Protein AF-A0A814YTE4-F1 (afdb_monomer)

Nearest PDB structures (foldseek):
  8ecg-assembly1_A  TM=9.009E-01  e=1.883E-13  Arabidopsis thaliana
  1hwi-assembly1_A  TM=9.164E-01  e=4.220E-13  Homo sapiens
  1hwk-assembly1_D  TM=9.087E-01  e=3.292E-13  Homo sapiens
  1hw8-assembly1_A  TM=9.164E-01  e=4.491E-13  Homo sapiens
  1hwj-assembly1_D  TM=9.093E-01  e=4.220E-13  Homo sapiens

Mean predicted aligned error: 8.3 Å

pLDDT: mean 86.43, std 12.75, range [36.62, 97.38]

Foldseek 3Di:
DDDDPDPPVVPVVVVVVVQVVQVPDPPHDDDDDPDAKAKWKWKKFFPFQVVLVVVVVCCVVCVVVLQVQLCVLDPFWGFDDKDWDDDTRMIIIMTITHRPPDPCPVSNLSSLVSSVVVVCVVQVPTMDGPDRHPVSSPDD

Secondary structure (DSSP, 8-state):
------S-HHHHHHHHHHHHHHHHSSS----------EEE--EEEESSHHHHHHHHHHHHHTHHHHHHHHHTT-SS-EEEEEEEEEETTEEEEEEEEE-TTS--HHHHHHHHHHHHHHHHHHSTTTEEEEES--STTS--

InterPro domains:
  IPR002202 Hydroxymethylglutaryl-CoA reductase, class I/II [PF00368] (9-137)
  IPR002202 Hydroxymethylglutaryl-CoA reductase, class I/II [PR00071] (2-22)
  IPR002202 Hydroxymethylglutaryl-CoA reductase, class I/II [PR00071] (92-110)
  IPR002202 Hydroxymethylglutaryl-CoA reductase, class I/II [PR00071] (133-140)
  IPR002202 Hydroxymethylglutaryl-CoA reductase, class I/II [PS50065] (5-137)
  IPR002202 Hydroxymethylglutaryl-CoA reductase, class I/II [PTHR10572] (9-138)
  IPR009023 Hydroxymethylglutaryl-CoA reductase, class I/II, NAD/NADP-binding domain superfamily [G3DSA:3.30.70.420] (37-140)
  IPR009023 Hydroxymethylglutaryl-CoA reductase, class I/II, NAD/NADP-binding domain superfamily [SSF55035] (37-137)
  IPR023076 Hydroxymethylglutaryl-CoA reductase, class I/II, conserved site [PS00066] (94-108)

Structure (mmCIF, N/CA/C/O backbone):
data_AF-A0A814YTE4-F1
#
_entry.id   AF-A0A814YTE4-F1
#
loop_
_atom_site.group_PDB
_atom_site.id
_atom_site.type_symbol
_atom_site.label_atom_id
_atom_site.label_alt_id
_atom_site.label_comp_id
_atom_site.label_asym_id
_atom_site.label_entity_id
_atom_site.label_seq_id
_atom_site.pdbx_PDB_ins_code
_atom_site.Cartn_x
_atom_site.Cartn_y
_atom_site.Cartn_z
_atom_site.occupancy
_atom_site.B_iso_or_equiv
_atom_site.auth_seq_id
_atom_site.auth_comp_id
_atom_site.auth_asym_id
_atom_site.auth_atom_id
_atom_site.pdbx_PDB_model_num
ATOM 1 N N . MET A 1 1 ? 32.449 -5.035 -16.666 1.00 38.03 1 MET A N 1
ATOM 2 C CA . MET A 1 1 ? 31.569 -6.209 -16.850 1.00 38.03 1 MET A CA 1
ATOM 3 C C . MET A 1 1 ? 31.523 -6.943 -15.517 1.00 38.03 1 MET A C 1
ATOM 5 O O . MET A 1 1 ? 32.163 -7.965 -15.360 1.00 38.03 1 MET A O 1
ATOM 9 N N . GLU A 1 2 ? 30.821 -6.382 -14.538 1.00 47.31 2 GLU A N 1
ATOM 10 C CA . GLU A 1 2 ? 30.606 -6.999 -13.223 1.00 47.31 2 GLU A CA 1
ATOM 11 C C . GLU A 1 2 ? 29.146 -6.741 -12.866 1.00 47.31 2 GLU A C 1
ATOM 13 O O . GLU A 1 2 ? 28.797 -5.654 -12.424 1.00 47.31 2 GLU A O 1
ATOM 18 N N . ILE A 1 3 ? 28.260 -7.683 -13.197 1.00 51.84 3 ILE A N 1
ATOM 19 C CA . ILE A 1 3 ? 26.832 -7.554 -12.849 1.00 51.84 3 ILE A CA 1
ATOM 20 C C . ILE A 1 3 ? 26.153 -8.886 -12.505 1.00 51.84 3 ILE A C 1
ATOM 22 O O . ILE A 1 3 ? 24.973 -8.900 -12.183 1.00 51.84 3 ILE A O 1
ATOM 26 N N . TYR A 1 4 ? 26.875 -10.008 -12.528 1.00 58.50 4 TYR A N 1
ATOM 27 C CA . TYR A 1 4 ? 26.327 -11.309 -12.145 1.00 58.50 4 TYR A CA 1
ATOM 28 C C . TYR A 1 4 ? 27.197 -11.916 -11.048 1.00 58.50 4 TYR A C 1
ATOM 30 O O . TYR A 1 4 ? 28.234 -12.510 -11.332 1.00 58.50 4 TYR A O 1
ATOM 38 N N . SER A 1 5 ? 26.784 -11.763 -9.790 1.00 60.44 5 SER A N 1
ATOM 39 C CA . SER A 1 5 ? 27.340 -12.533 -8.678 1.00 60.44 5 SER A CA 1
ATOM 40 C C . SER A 1 5 ? 26.621 -13.882 -8.614 1.00 60.44 5 SER A C 1
ATOM 42 O O . SER A 1 5 ? 25.506 -14.008 -8.116 1.00 60.44 5 SER A O 1
ATOM 44 N N . SER A 1 6 ? 27.241 -14.914 -9.181 1.00 70.50 6 SER A N 1
ATOM 45 C CA . SER A 1 6 ? 26.752 -16.290 -9.085 1.00 70.50 6 SER A CA 1
ATOM 46 C C . SER A 1 6 ? 27.928 -17.252 -8.998 1.00 70.50 6 SER A C 1
ATOM 48 O O . SER A 1 6 ? 28.887 -17.126 -9.753 1.00 70.50 6 SER A O 1
ATOM 50 N N . SER A 1 7 ? 27.848 -18.231 -8.097 1.00 74.62 7 SER A N 1
ATOM 51 C CA . SER A 1 7 ? 28.820 -19.328 -7.998 1.00 74.62 7 SER A CA 1
ATOM 52 C C . SER A 1 7 ? 28.634 -20.391 -9.090 1.00 74.62 7 SER A C 1
ATOM 54 O O . SER A 1 7 ? 29.431 -21.323 -9.190 1.00 74.62 7 SER A O 1
ATOM 56 N N . LEU A 1 8 ? 27.596 -20.269 -9.928 1.00 76.88 8 LEU A N 1
ATOM 57 C CA . LEU A 1 8 ? 27.277 -21.231 -10.977 1.00 76.88 8 LEU A CA 1
ATOM 58 C C . LEU A 1 8 ? 28.025 -20.877 -12.273 1.00 76.88 8 LEU A C 1
ATOM 60 O O . LEU A 1 8 ? 27.578 -20.040 -13.058 1.00 76.88 8 LEU A O 1
ATOM 64 N N . GLY A 1 9 ? 29.166 -21.533 -12.512 1.00 72.56 9 GLY A N 1
ATOM 65 C CA . GLY A 1 9 ? 30.107 -21.181 -13.591 1.00 72.56 9 GLY A CA 1
ATOM 66 C C . GLY A 1 9 ? 29.521 -21.156 -15.012 1.00 72.56 9 GLY A C 1
ATOM 67 O O . GLY A 1 9 ? 29.983 -20.393 -15.858 1.00 72.56 9 GLY A O 1
ATOM 68 N N . ALA A 1 10 ? 28.462 -21.925 -15.283 1.00 83.06 10 ALA A N 1
ATOM 69 C CA . ALA A 1 10 ? 27.797 -21.935 -16.588 1.00 83.06 10 ALA A CA 1
ATOM 70 C C . ALA A 1 10 ? 26.772 -20.798 -16.782 1.00 83.06 10 ALA A C 1
ATOM 72 O O . ALA A 1 10 ? 26.411 -20.502 -17.923 1.00 83.06 10 ALA A O 1
ATOM 73 N N . LEU A 1 11 ? 26.299 -20.149 -15.708 1.00 84.19 11 LEU A N 1
ATOM 74 C CA . LEU A 1 11 ? 25.216 -19.161 -15.783 1.00 84.19 11 LEU A CA 1
ATOM 75 C C . LEU A 1 11 ? 25.649 -17.926 -16.575 1.00 84.19 11 LEU A C 1
ATOM 77 O O . LEU A 1 11 ? 24.979 -17.529 -17.525 1.00 84.19 11 LEU A O 1
ATOM 81 N N . VAL A 1 12 ? 26.812 -17.367 -16.234 1.00 83.69 12 VAL A N 1
ATOM 82 C CA . VAL A 1 12 ? 27.356 -16.173 -16.896 1.00 83.69 12 VAL A CA 1
ATOM 83 C C . VAL A 1 12 ? 27.640 -16.452 -18.374 1.00 83.69 12 VAL A C 1
ATOM 85 O O . VAL A 1 12 ? 27.268 -15.660 -19.241 1.00 83.69 12 VAL A O 1
ATOM 88 N N . ALA A 1 13 ? 28.238 -17.609 -18.678 1.00 82.31 13 ALA A N 1
ATOM 89 C CA . ALA A 1 13 ? 28.524 -18.018 -20.051 1.00 82.31 13 ALA A CA 1
ATOM 90 C C . ALA A 1 13 ? 27.240 -18.218 -20.876 1.00 82.31 13 ALA A C 1
ATOM 92 O O . ALA A 1 13 ? 27.179 -17.823 -22.041 1.00 82.31 13 ALA A O 1
ATOM 93 N N . SER A 1 14 ? 26.196 -18.798 -20.278 1.00 86.00 14 SER A N 1
ATOM 94 C CA . SER A 1 14 ? 24.900 -18.992 -20.931 1.00 86.00 14 SER A CA 1
ATOM 95 C C . SER A 1 14 ? 24.203 -17.662 -21.232 1.00 86.00 14 SER A C 1
ATOM 97 O O . SER A 1 14 ? 23.848 -17.409 -22.385 1.00 86.00 14 SER A O 1
ATOM 99 N N . THR A 1 15 ? 24.096 -16.770 -20.240 1.00 86.44 15 THR A N 1
ATOM 100 C CA . THR A 1 15 ? 23.480 -15.444 -20.406 1.00 86.44 15 THR A CA 1
ATOM 101 C C . THR A 1 15 ? 24.208 -14.618 -21.464 1.00 86.44 15 THR A C 1
ATOM 103 O O . THR A 1 15 ? 23.565 -14.012 -22.317 1.00 86.44 15 THR A O 1
ATOM 106 N N . ASN A 1 16 ? 25.545 -14.649 -21.485 1.00 86.81 16 ASN A N 1
ATOM 107 C CA . ASN A 1 16 ? 26.328 -13.913 -22.478 1.00 86.81 16 ASN A CA 1
ATOM 108 C C . ASN A 1 16 ? 26.085 -14.426 -23.912 1.00 86.81 16 ASN A C 1
ATOM 110 O O . ASN A 1 16 ? 25.897 -13.627 -24.829 1.00 86.81 16 ASN A O 1
ATOM 114 N N . ARG A 1 17 ? 25.997 -15.751 -24.116 1.00 88.81 17 ARG A N 1
ATOM 115 C CA . ARG A 1 17 ? 25.635 -16.320 -25.431 1.00 88.81 17 ARG A CA 1
ATOM 116 C C . ARG A 1 17 ? 24.251 -15.856 -25.893 1.00 88.81 17 ARG A C 1
ATOM 118 O O . ARG A 1 17 ? 24.102 -15.487 -27.056 1.00 88.81 17 ARG A O 1
ATOM 125 N N . GLY A 1 18 ? 23.272 -15.822 -24.988 1.00 87.31 18 GLY A N 1
ATOM 126 C CA . GLY A 1 18 ? 21.933 -15.294 -25.267 1.00 87.31 18 GLY A CA 1
ATOM 127 C C . GLY A 1 18 ? 21.956 -13.814 -25.660 1.00 87.31 18 GLY A C 1
ATOM 128 O O . GLY A 1 18 ? 21.440 -13.450 -26.716 1.00 87.31 18 GLY A O 1
ATOM 129 N N . CYS A 1 19 ? 22.632 -12.970 -24.872 1.00 86.75 19 CYS A N 1
ATOM 130 C CA . CYS A 1 19 ? 22.806 -11.550 -25.186 1.00 86.75 19 CYS A CA 1
ATOM 131 C C . CYS A 1 19 ? 23.481 -11.348 -26.549 1.00 86.75 19 CYS A C 1
ATOM 133 O O . CYS A 1 19 ? 23.034 -10.520 -27.336 1.00 86.75 19 CYS A O 1
ATOM 135 N N . LYS A 1 20 ? 24.515 -12.139 -26.872 1.00 87.75 20 LYS A N 1
ATOM 136 C CA . LYS A 1 20 ? 25.206 -12.058 -28.164 1.00 87.75 20 LYS A CA 1
ATOM 137 C C . LYS A 1 20 ? 24.282 -12.394 -29.334 1.00 87.75 20 LYS A C 1
ATOM 139 O O . LYS A 1 20 ? 24.301 -11.674 -30.329 1.00 87.75 20 LYS A O 1
ATOM 144 N N . ALA A 1 21 ? 23.468 -13.443 -29.212 1.00 88.88 21 ALA A N 1
ATOM 145 C CA . ALA A 1 21 ? 22.496 -13.816 -30.238 1.00 88.88 21 ALA A CA 1
ATOM 146 C C . ALA A 1 21 ? 21.460 -12.702 -30.469 1.00 88.88 21 ALA A C 1
ATOM 148 O O . ALA A 1 21 ? 21.172 -12.348 -31.611 1.00 88.88 21 ALA A O 1
ATOM 149 N N . VAL A 1 22 ? 20.969 -12.089 -29.388 1.00 88.25 22 VAL A N 1
ATOM 150 C CA . VAL A 1 22 ? 20.048 -10.947 -29.447 1.00 88.25 22 VAL A CA 1
ATOM 151 C C . VAL A 1 22 ? 20.697 -9.733 -30.110 1.00 88.25 22 VAL A C 1
ATOM 153 O O . VAL A 1 22 ? 20.106 -9.156 -31.019 1.00 88.25 22 VAL A O 1
ATOM 156 N N . SER A 1 23 ? 21.914 -9.354 -29.709 1.00 85.56 23 SER A N 1
ATOM 157 C CA . SER A 1 23 ? 22.625 -8.203 -30.285 1.00 85.56 23 SER A CA 1
ATOM 158 C C . SER A 1 23 ? 22.953 -8.379 -31.768 1.00 85.56 23 SER A C 1
ATOM 160 O O . SER A 1 23 ? 23.119 -7.391 -32.474 1.00 85.56 23 SER A O 1
ATOM 162 N N . MET A 1 24 ? 23.086 -9.621 -32.241 1.00 89.69 24 MET A N 1
ATOM 163 C CA . MET A 1 24 ? 23.306 -9.930 -33.659 1.00 89.69 24 MET A CA 1
ATOM 164 C C . MET A 1 24 ? 22.005 -9.975 -34.470 1.00 89.69 24 MET A C 1
ATOM 166 O O . MET A 1 24 ? 22.054 -10.002 -35.700 1.00 89.69 24 MET A O 1
ATOM 170 N N . SER A 1 25 ? 20.843 -9.978 -33.814 1.00 84.19 25 SER A N 1
ATOM 171 C CA . SER A 1 25 ? 19.560 -9.851 -34.498 1.00 84.19 25 SER A CA 1
ATOM 172 C C . SER A 1 25 ? 19.352 -8.407 -34.974 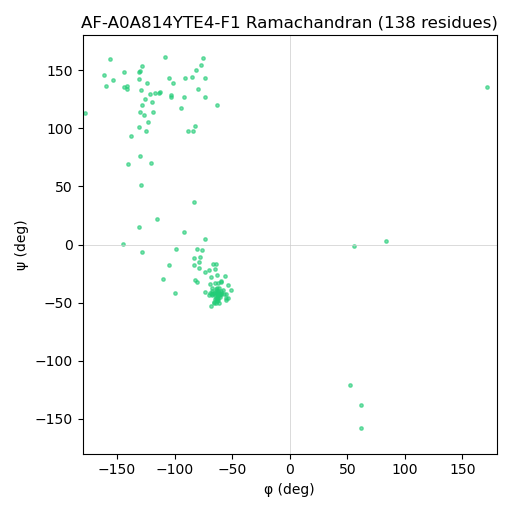1.00 84.19 25 SER A C 1
ATOM 174 O O . SER A 1 25 ? 19.701 -7.455 -34.280 1.00 84.19 25 SER A O 1
ATOM 176 N N . LYS A 1 26 ? 18.742 -8.219 -36.149 1.00 78.31 26 LYS A N 1
ATOM 177 C CA . LYS A 1 26 ? 18.453 -6.875 -36.688 1.00 78.31 26 LYS A CA 1
ATOM 178 C C . LYS A 1 26 ? 17.409 -6.094 -35.872 1.00 78.31 26 LYS A C 1
ATOM 180 O O . LYS A 1 26 ? 17.292 -4.890 -36.057 1.00 78.31 26 LYS A O 1
ATOM 185 N N . ALA A 1 27 ? 16.638 -6.778 -35.025 1.00 81.62 27 ALA A N 1
ATOM 186 C CA . ALA A 1 27 ? 15.478 -6.219 -34.331 1.00 81.62 27 ALA A CA 1
ATOM 187 C C . ALA A 1 27 ? 15.716 -5.922 -32.837 1.00 81.62 27 ALA A C 1
ATOM 189 O O . ALA A 1 27 ? 14.952 -5.161 -32.251 1.00 81.62 27 ALA A O 1
ATOM 190 N N . GLY A 1 28 ? 16.761 -6.489 -32.218 1.00 85.56 28 GLY A N 1
ATOM 191 C CA . GLY A 1 28 ? 17.019 -6.328 -30.782 1.00 85.56 28 GLY A CA 1
ATOM 192 C C . GLY A 1 28 ? 15.902 -6.893 -29.887 1.00 85.56 28 GLY A C 1
ATOM 193 O O . GLY A 1 28 ? 15.138 -7.763 -30.303 1.00 85.56 28 GLY A O 1
ATOM 194 N N . ILE A 1 29 ? 15.819 -6.407 -28.642 1.00 88.38 29 ILE A N 1
ATOM 195 C CA . ILE A 1 29 ? 14.712 -6.678 -27.709 1.00 88.38 29 ILE A CA 1
ATOM 196 C C . ILE A 1 29 ? 13.948 -5.376 -27.472 1.00 88.38 29 ILE A C 1
ATOM 198 O O . ILE A 1 29 ? 14.552 -4.360 -27.136 1.00 88.38 29 ILE A O 1
ATOM 202 N N . ASN A 1 30 ? 12.622 -5.435 -27.580 1.00 88.31 30 ASN A N 1
ATOM 203 C CA . ASN A 1 30 ? 11.722 -4.368 -27.159 1.00 88.31 30 ASN A CA 1
ATOM 204 C C . ASN A 1 30 ? 10.887 -4.858 -25.967 1.00 88.31 30 ASN A C 1
ATOM 206 O O . ASN A 1 30 ? 10.322 -5.952 -26.017 1.00 88.31 30 ASN A O 1
ATOM 210 N N . THR A 1 31 ? 10.827 -4.071 -24.896 1.00 87.19 31 THR A N 1
ATOM 211 C CA . THR A 1 31 ? 10.068 -4.378 -23.680 1.00 87.19 31 THR A CA 1
ATOM 212 C C . THR A 1 31 ? 9.207 -3.190 -23.282 1.00 87.19 31 THR A C 1
ATOM 214 O O . THR A 1 31 ? 9.562 -2.035 -23.501 1.00 87.19 31 THR A O 1
ATOM 217 N N . ILE A 1 32 ? 8.058 -3.483 -22.676 1.00 85.31 32 ILE A N 1
ATOM 218 C CA . ILE A 1 32 ? 7.112 -2.481 -22.183 1.00 85.31 32 ILE A CA 1
ATOM 219 C C . ILE A 1 32 ? 6.774 -2.834 -20.738 1.00 85.31 32 ILE A C 1
ATOM 221 O O . ILE A 1 32 ? 6.477 -3.989 -20.426 1.00 85.31 32 ILE A O 1
ATOM 225 N N . VAL A 1 33 ? 6.813 -1.836 -19.859 1.00 85.00 33 VAL A N 1
ATOM 226 C CA . VAL A 1 33 ? 6.385 -1.965 -18.464 1.00 85.00 33 VAL A CA 1
ATOM 227 C C . VAL A 1 33 ? 4.930 -1.514 -18.368 1.00 85.00 33 VAL A C 1
ATOM 229 O O . VAL A 1 33 ? 4.618 -0.361 -18.647 1.00 85.00 33 VAL A O 1
ATOM 232 N N . PHE A 1 34 ? 4.035 -2.428 -17.989 1.00 81.56 34 PHE A N 1
ATOM 233 C CA . PHE A 1 34 ? 2.599 -2.138 -17.879 1.00 81.56 34 PHE A CA 1
ATOM 234 C C . PHE A 1 34 ? 2.214 -1.470 -16.558 1.00 81.56 34 PHE A C 1
ATOM 236 O O . PHE A 1 34 ? 1.237 -0.728 -16.509 1.00 81.56 34 PHE A O 1
ATOM 243 N N . ASN A 1 35 ? 2.937 -1.765 -15.477 1.00 76.31 35 ASN A N 1
ATOM 244 C CA . ASN A 1 35 ? 2.654 -1.219 -14.158 1.00 76.31 35 ASN A CA 1
ATOM 245 C C . ASN A 1 35 ? 3.930 -1.177 -13.314 1.00 76.31 35 ASN A C 1
ATOM 247 O O . ASN A 1 35 ? 4.726 -2.115 -13.354 1.00 76.31 35 ASN A O 1
ATOM 251 N N . ASP A 1 36 ? 4.077 -0.112 -12.537 1.00 79.50 36 ASP A N 1
ATOM 252 C CA . ASP A 1 36 ? 5.123 0.059 -11.538 1.00 79.50 36 ASP A CA 1
ATOM 253 C C . ASP A 1 36 ? 4.460 0.449 -10.215 1.00 79.50 36 ASP A C 1
ATOM 255 O O . ASP A 1 36 ? 3.714 1.427 -10.123 1.00 79.50 36 ASP A O 1
ATOM 259 N N . GLY A 1 37 ? 4.669 -0.371 -9.193 1.00 83.56 37 GLY A N 1
ATOM 260 C CA . GLY A 1 37 ? 3.998 -0.210 -7.917 1.00 83.56 37 GLY A CA 1
ATOM 261 C C . GLY A 1 37 ? 4.450 -1.255 -6.917 1.00 83.56 37 GLY A C 1
ATOM 262 O O . GLY A 1 37 ? 4.140 -2.441 -7.044 1.00 83.56 37 GLY A O 1
ATOM 263 N N . MET A 1 38 ? 5.142 -0.798 -5.880 1.00 89.50 38 MET A N 1
ATOM 264 C CA . MET A 1 38 ? 5.456 -1.629 -4.729 1.00 89.50 38 MET A CA 1
ATOM 265 C C . MET A 1 38 ? 4.211 -1.761 -3.849 1.00 89.50 38 MET A C 1
ATOM 267 O O . MET A 1 38 ? 3.327 -0.896 -3.872 1.00 89.50 38 MET A O 1
ATOM 271 N N . THR A 1 39 ? 4.112 -2.840 -3.066 1.00 91.12 39 THR A N 1
ATOM 272 C CA . THR A 1 39 ? 2.941 -3.061 -2.205 1.00 91.12 39 THR A CA 1
ATOM 273 C C . THR A 1 39 ? 3.296 -3.381 -0.767 1.00 91.12 39 THR A C 1
ATOM 275 O O . THR A 1 39 ? 4.326 -3.996 -0.483 1.00 91.12 39 THR A O 1
ATOM 278 N N . ARG A 1 40 ? 2.419 -2.974 0.157 1.00 91.31 40 ARG A N 1
ATOM 279 C CA . ARG A 1 40 ? 2.528 -3.345 1.565 1.00 91.31 40 ARG A CA 1
ATOM 280 C C . ARG A 1 40 ? 1.167 -3.630 2.179 1.00 91.31 40 ARG A C 1
ATOM 282 O O . ARG A 1 40 ? 0.193 -2.937 1.899 1.00 91.31 40 ARG A O 1
ATOM 289 N N . GLY A 1 41 ? 1.111 -4.706 2.956 1.00 91.06 41 GLY A N 1
ATOM 290 C CA . GLY A 1 41 ? -0.120 -5.419 3.259 1.00 91.06 41 GLY A CA 1
ATOM 291 C C . GLY A 1 41 ? -0.321 -5.663 4.751 1.00 91.06 41 GLY A C 1
ATOM 292 O O . GLY A 1 41 ? -0.053 -6.786 5.195 1.00 91.06 41 GLY A O 1
ATOM 293 N N . PRO A 1 42 ? -0.711 -4.647 5.540 1.00 92.56 42 PRO A N 1
ATOM 294 C CA . PRO A 1 42 ? -0.975 -4.833 6.956 1.00 92.56 42 PRO A CA 1
ATOM 295 C C . PRO A 1 42 ? -2.314 -5.533 7.206 1.00 92.56 42 PRO A C 1
ATOM 297 O O . PRO A 1 42 ? -3.215 -5.543 6.361 1.00 92.56 42 PRO A O 1
ATOM 300 N N . VAL A 1 43 ? -2.436 -6.093 8.408 1.00 93.81 43 VAL A N 1
ATOM 301 C CA . VAL A 1 43 ? -3.661 -6.727 8.901 1.00 93.81 43 VAL A CA 1
ATOM 302 C C . VAL A 1 43 ? -4.043 -6.099 10.227 1.00 93.81 43 VAL A C 1
ATOM 304 O O . VAL A 1 43 ? -3.245 -6.072 11.169 1.00 93.81 43 VAL A O 1
ATOM 307 N N . LEU A 1 44 ? -5.275 -5.608 10.283 1.00 93.62 44 LEU A N 1
ATOM 308 C CA . LEU A 1 44 ? -5.893 -5.062 11.482 1.00 93.62 44 LEU A CA 1
ATOM 309 C C . LEU A 1 44 ? -6.899 -6.060 12.030 1.00 93.62 44 LEU A C 1
ATOM 311 O O . LEU A 1 44 ? -7.604 -6.714 11.263 1.00 93.62 44 LEU A O 1
ATOM 315 N N . LYS A 1 45 ? -6.985 -6.149 13.349 1.00 93.88 45 LYS A N 1
ATOM 316 C CA . LYS A 1 45 ? -8.010 -6.908 14.054 1.00 93.88 45 LYS A CA 1
ATOM 317 C C . LYS A 1 45 ? -8.831 -5.936 14.885 1.00 93.88 45 LYS A C 1
ATOM 319 O O . LYS A 1 45 ? -8.269 -5.129 15.614 1.00 93.88 45 LYS A O 1
ATOM 324 N N . PHE A 1 46 ? -10.145 -6.031 14.768 1.00 94.31 46 PHE A N 1
ATOM 325 C CA . PHE A 1 46 ? -11.089 -5.258 15.558 1.00 94.31 46 PHE A CA 1
ATOM 326 C C . PHE A 1 46 ? -11.804 -6.147 16.572 1.00 94.31 46 PHE A C 1
ATOM 328 O O . PHE A 1 46 ? -11.846 -7.366 16.420 1.00 94.31 46 PHE A O 1
ATOM 335 N N . VAL A 1 47 ? -12.398 -5.547 17.602 1.00 94.31 47 VAL A N 1
ATOM 336 C CA . VAL A 1 47 ? -13.189 -6.295 18.595 1.00 94.31 47 VAL A CA 1
ATOM 337 C C . VAL A 1 47 ? -14.465 -6.859 17.962 1.00 94.31 47 VAL A C 1
ATOM 339 O O . VAL A 1 47 ? -14.870 -7.982 18.257 1.00 94.31 47 VAL A O 1
ATOM 342 N N . THR A 1 48 ? -15.091 -6.103 17.055 1.00 93.62 48 THR A N 1
ATOM 343 C CA . THR A 1 48 ? -16.345 -6.492 16.396 1.00 93.62 48 THR A CA 1
ATOM 344 C C . THR A 1 48 ? -16.260 -6.385 14.874 1.00 93.62 48 THR A C 1
ATOM 346 O O . THR A 1 48 ? -15.543 -5.550 14.321 1.00 93.62 48 THR A O 1
ATOM 349 N N . ILE A 1 49 ? -17.069 -7.190 14.175 1.00 94.31 49 ILE A N 1
ATOM 350 C CA . ILE A 1 49 ? -17.234 -7.088 12.715 1.00 94.31 49 ILE A CA 1
ATOM 351 C C . ILE A 1 49 ? -17.759 -5.712 12.286 1.00 94.31 49 ILE A C 1
ATOM 353 O O . ILE A 1 49 ? -17.402 -5.223 11.218 1.00 94.31 49 ILE A O 1
ATOM 357 N N . ARG A 1 50 ? -18.576 -5.061 13.128 1.00 94.50 50 ARG A N 1
ATOM 358 C CA . ARG A 1 50 ? -19.128 -3.739 12.826 1.00 94.50 50 ARG A CA 1
ATOM 359 C C . ARG A 1 50 ? -18.027 -2.687 12.742 1.00 94.50 50 ARG A C 1
ATOM 361 O O . ARG A 1 50 ? -17.967 -1.971 11.754 1.00 94.50 50 ARG A O 1
ATOM 368 N N . GLN A 1 51 ? -17.118 -2.669 13.712 1.00 93.00 51 GLN A N 1
ATOM 369 C CA . GLN A 1 51 ? -15.969 -1.759 13.703 1.00 93.00 51 GLN A CA 1
ATOM 370 C C . GLN A 1 51 ? -15.047 -2.015 12.510 1.00 93.00 51 GLN A C 1
ATOM 372 O O . GLN A 1 51 ? -14.592 -1.074 11.866 1.00 93.00 51 GLN A O 1
ATOM 377 N N . ALA A 1 52 ? -14.812 -3.286 12.176 1.00 94.38 52 ALA A N 1
ATOM 378 C CA . ALA A 1 52 ? -14.014 -3.639 11.010 1.00 94.38 52 ALA A CA 1
ATOM 379 C C . ALA A 1 52 ? -14.668 -3.152 9.698 1.00 94.38 52 ALA A C 1
ATOM 381 O O . ALA A 1 52 ? -13.974 -2.667 8.803 1.00 94.38 52 ALA A O 1
ATOM 382 N N . TYR A 1 53 ? -16.002 -3.207 9.601 1.00 95.38 53 TYR A N 1
ATOM 383 C CA . TYR A 1 53 ? -16.760 -2.645 8.480 1.00 95.38 53 TYR A CA 1
ATOM 384 C C . TYR A 1 53 ? -16.734 -1.109 8.449 1.00 95.38 53 TYR A C 1
ATOM 386 O O . TYR A 1 53 ? -16.551 -0.518 7.385 1.00 95.38 53 TYR A O 1
ATOM 394 N N . ASP A 1 54 ? -16.858 -0.450 9.601 1.00 94.75 54 ASP A N 1
ATOM 395 C CA . ASP A 1 54 ? -16.772 1.010 9.691 1.00 94.75 54 ASP A CA 1
ATOM 396 C C . ASP A 1 54 ? -15.377 1.495 9.247 1.00 94.75 54 ASP A C 1
ATOM 398 O O . ASP A 1 54 ? -15.262 2.455 8.481 1.00 94.75 54 ASP A O 1
ATOM 402 N N . ALA A 1 55 ? -14.312 0.780 9.631 1.00 94.50 55 ALA A N 1
ATOM 403 C CA . ALA A 1 55 ? -12.960 1.032 9.139 1.00 94.50 55 ALA A CA 1
ATOM 404 C C . ALA A 1 55 ? -12.833 0.772 7.627 1.00 94.50 55 ALA A C 1
ATOM 406 O O . ALA A 1 55 ? -12.253 1.590 6.914 1.00 94.50 55 ALA A O 1
ATOM 407 N N . TYR A 1 56 ? -13.410 -0.322 7.113 1.00 94.88 56 TYR A N 1
ATOM 408 C CA . TYR A 1 56 ? -13.430 -0.636 5.677 1.00 94.88 56 TYR A CA 1
ATOM 409 C C . TYR A 1 56 ? -14.027 0.511 4.843 1.00 94.88 56 TYR A C 1
ATOM 411 O O . TYR A 1 56 ? -13.440 0.908 3.831 1.00 94.88 56 TYR A O 1
ATOM 419 N N . GLN A 1 57 ? -15.158 1.068 5.292 1.00 96.31 57 GLN A N 1
ATOM 420 C CA . GLN A 1 57 ? -15.812 2.221 4.665 1.00 96.31 57 GLN A CA 1
ATOM 421 C C . GLN A 1 57 ? -14.974 3.494 4.805 1.00 96.31 57 GLN A C 1
ATOM 423 O O . GLN A 1 57 ? -14.798 4.228 3.835 1.00 96.31 57 GLN A O 1
ATOM 428 N N . TRP A 1 58 ? -14.391 3.727 5.984 1.00 95.69 58 TRP A N 1
ATOM 429 C CA . TRP A 1 58 ? -13.570 4.908 6.240 1.00 95.69 58 TRP A CA 1
ATOM 430 C C . TRP A 1 58 ? -12.387 5.028 5.272 1.00 95.69 58 TRP A C 1
ATOM 432 O O . TRP A 1 58 ? -12.100 6.130 4.804 1.00 95.69 58 TRP A O 1
ATOM 442 N N . PHE A 1 59 ? -11.735 3.917 4.921 1.00 94.81 59 PHE A N 1
ATOM 443 C CA . PHE A 1 59 ? -10.659 3.936 3.929 1.00 94.81 59 PHE A CA 1
ATOM 444 C C . PHE A 1 59 ? -11.114 4.381 2.529 1.00 94.81 59 PHE A C 1
ATOM 446 O O . PHE A 1 59 ? -10.316 4.975 1.807 1.00 94.81 59 PHE A O 1
ATOM 453 N N . GLU A 1 60 ? -12.355 4.073 2.132 1.00 91.94 60 GLU A N 1
ATOM 454 C CA . GLU A 1 60 ? -12.912 4.523 0.848 1.00 91.94 60 GLU A CA 1
ATOM 455 C C . GLU A 1 60 ? -13.120 6.036 0.877 1.00 91.94 60 GLU A C 1
ATOM 457 O O . GLU A 1 60 ? -12.611 6.767 0.031 1.00 91.94 60 GLU A O 1
ATOM 462 N N . THR A 1 61 ? -13.822 6.520 1.902 1.00 96.19 61 THR A N 1
ATOM 463 C CA . THR A 1 61 ? -14.243 7.921 1.982 1.00 96.19 61 THR A CA 1
ATOM 464 C C . THR A 1 61 ? -13.093 8.877 2.297 1.00 96.19 61 THR A C 1
ATOM 466 O O . THR A 1 61 ? -13.177 10.055 1.965 1.00 96.19 61 THR A O 1
ATOM 469 N N . ASN A 1 62 ? -12.010 8.394 2.917 1.00 96.31 62 ASN A N 1
ATOM 470 C CA . ASN A 1 62 ? -10.887 9.222 3.383 1.00 96.31 62 ASN A CA 1
ATOM 471 C C . ASN A 1 62 ? -9.576 8.919 2.648 1.00 96.31 62 ASN A C 1
ATOM 473 O O . ASN A 1 62 ? -8.495 9.243 3.141 1.00 96.31 62 ASN A O 1
ATOM 477 N N . PHE A 1 63 ? -9.642 8.333 1.448 1.00 96.31 63 PHE A N 1
ATOM 478 C CA . PHE A 1 63 ? -8.449 7.998 0.666 1.00 96.31 63 PHE A CA 1
ATOM 479 C C . PHE A 1 63 ? -7.474 9.178 0.514 1.00 96.31 63 PHE A C 1
ATOM 481 O O . PHE A 1 63 ? -6.265 8.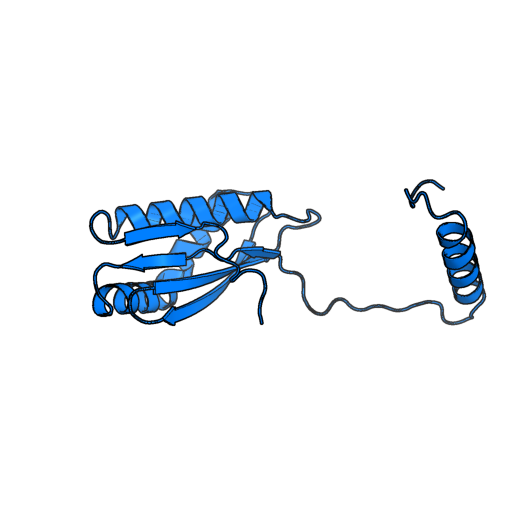985 0.613 1.00 96.31 63 PHE A O 1
ATOM 488 N N . ASN A 1 64 ? -7.971 10.405 0.320 1.00 97.00 64 ASN A N 1
ATOM 489 C CA . ASN A 1 64 ? -7.123 11.591 0.159 1.00 97.00 64 ASN A CA 1
ATOM 490 C C . ASN A 1 64 ? -6.353 11.963 1.435 1.00 97.00 64 ASN A C 1
ATOM 492 O O . ASN A 1 64 ? -5.167 12.272 1.346 1.00 97.00 64 ASN A O 1
ATOM 496 N N . GLU A 1 65 ? -6.992 11.895 2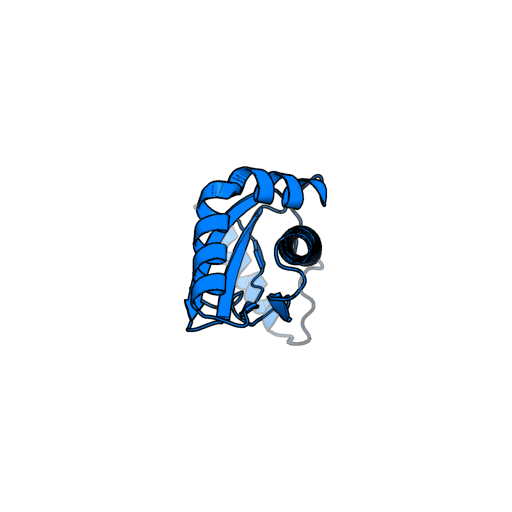.604 1.00 96.69 65 GLU A N 1
ATOM 497 C CA . GLU A 1 65 ? -6.340 12.130 3.900 1.00 96.69 65 GLU A CA 1
ATOM 498 C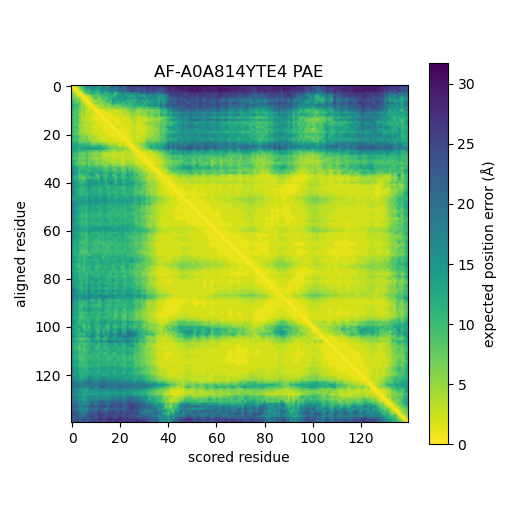 C . GLU A 1 65 ? -5.256 11.074 4.143 1.00 96.69 65 GLU A C 1
ATOM 500 O O . GLU A 1 65 ? -4.104 11.391 4.443 1.00 96.69 65 GLU A O 1
ATOM 505 N N . ILE A 1 66 ? -5.597 9.807 3.900 1.00 97.06 66 ILE A N 1
ATOM 506 C CA . ILE A 1 66 ? -4.675 8.677 4.035 1.00 97.06 66 ILE A CA 1
ATOM 507 C C . ILE A 1 66 ? -3.491 8.832 3.079 1.00 97.06 66 ILE A C 1
ATOM 509 O O . ILE A 1 66 ? -2.342 8.620 3.46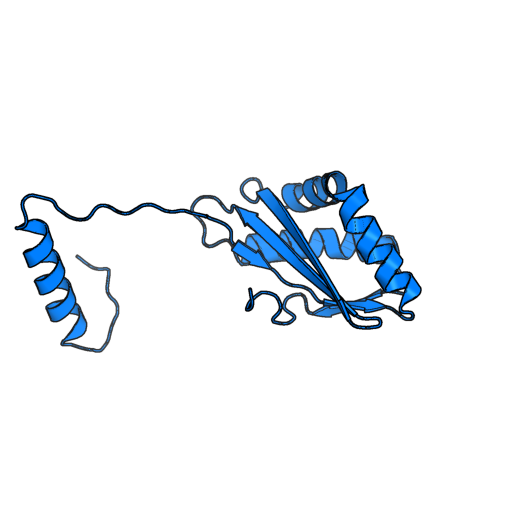1 1.00 97.06 66 ILE A O 1
ATOM 513 N N . LYS A 1 67 ? -3.755 9.242 1.836 1.00 97.38 67 LYS A N 1
ATOM 514 C CA . LYS A 1 67 ? -2.733 9.515 0.825 1.00 97.38 67 LYS A CA 1
ATOM 515 C C . LYS A 1 67 ? -1.817 10.660 1.239 1.00 97.38 67 LYS A C 1
ATOM 517 O O . LYS A 1 67 ? -0.614 10.557 1.024 1.00 97.38 67 LYS A O 1
ATOM 522 N N . GLN A 1 68 ? -2.350 11.734 1.817 1.00 97.25 68 GLN A N 1
ATOM 523 C CA . GLN A 1 68 ? -1.537 12.838 2.328 1.00 97.25 68 GLN A CA 1
ATOM 524 C C . GLN A 1 68 ? -0.638 12.376 3.477 1.00 97.25 68 GLN A C 1
ATOM 526 O O . GLN A 1 68 ? 0.573 12.575 3.399 1.00 97.25 68 GLN A O 1
ATOM 531 N N . CYS A 1 69 ? -1.205 11.691 4.472 1.00 97.00 69 CYS A N 1
ATOM 532 C CA . CYS A 1 69 ? -0.469 11.120 5.600 1.00 97.00 69 CYS A CA 1
ATOM 533 C C . CYS A 1 69 ? 0.656 10.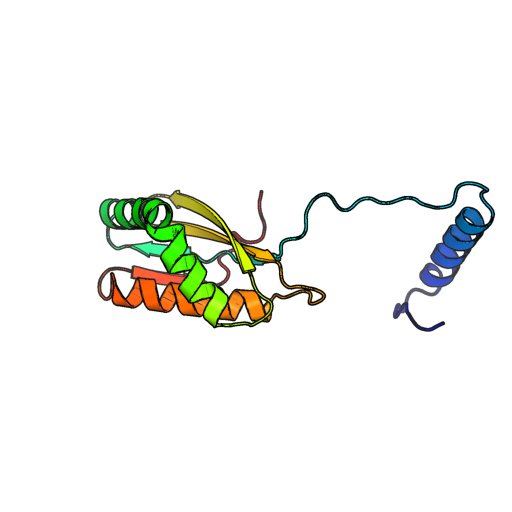179 5.130 1.00 97.00 69 CYS A C 1
ATOM 535 O O . CYS A 1 69 ? 1.811 10.344 5.516 1.00 97.00 69 CYS A O 1
ATOM 537 N N . PHE A 1 70 ? 0.353 9.259 4.211 1.00 97.31 70 PHE A N 1
ATOM 538 C CA . PHE A 1 70 ? 1.341 8.353 3.627 1.00 97.31 70 PHE A CA 1
ATOM 539 C C . PHE A 1 70 ? 2.438 9.104 2.854 1.00 97.31 70 PHE A C 1
ATOM 541 O O . PHE A 1 70 ? 3.624 8.837 3.027 1.00 97.31 70 PHE A O 1
ATOM 548 N N . ASN A 1 71 ? 2.071 10.050 1.985 1.00 96.88 71 ASN A N 1
ATOM 549 C CA . ASN A 1 71 ? 3.035 10.735 1.120 1.00 96.88 71 ASN A CA 1
ATOM 550 C C . ASN A 1 71 ? 3.957 11.689 1.897 1.00 96.88 71 ASN A C 1
ATOM 552 O O . ASN A 1 71 ? 5.050 11.988 1.425 1.00 96.88 71 ASN A O 1
ATOM 556 N N . GLN A 1 72 ? 3.559 12.156 3.084 1.00 96.50 72 GLN A N 1
ATOM 557 C CA . GLN A 1 72 ? 4.406 12.996 3.938 1.00 96.50 72 GLN A CA 1
ATOM 558 C C . GLN A 1 72 ? 5.658 12.267 4.444 1.00 96.50 72 GLN A C 1
ATOM 560 O O . GLN A 1 72 ? 6.648 12.916 4.775 1.00 96.50 72 GLN A O 1
ATOM 565 N N . THR A 1 73 ? 5.669 10.930 4.464 1.00 95.12 73 THR A N 1
ATOM 566 C CA . THR A 1 73 ? 6.823 10.168 4.963 1.00 95.12 73 THR A CA 1
ATOM 567 C C . THR A 1 73 ? 7.982 10.082 3.966 1.00 95.12 73 THR A C 1
ATOM 569 O O . THR A 1 73 ? 9.050 9.578 4.316 1.00 95.12 73 THR A O 1
ATOM 572 N N . SER A 1 74 ? 7.785 10.489 2.704 1.00 93.38 74 SER A N 1
ATOM 573 C CA . SER A 1 74 ? 8.821 10.433 1.668 1.00 93.38 74 SER A CA 1
ATOM 574 C C . SER A 1 74 ? 8.550 11.380 0.498 1.00 93.38 74 SER A C 1
ATOM 576 O O . SER A 1 74 ? 7.473 11.392 -0.098 1.00 93.38 74 SER A O 1
ATOM 578 N N . SER A 1 75 ? 9.595 12.073 0.046 1.00 92.25 75 SER A N 1
ATOM 579 C CA . SER A 1 75 ? 9.553 12.865 -1.187 1.00 92.25 75 SER A CA 1
ATOM 580 C C . SER A 1 75 ? 9.336 12.028 -2.453 1.00 92.25 75 SER A C 1
ATOM 582 O O . SER A 1 75 ? 8.935 12.599 -3.462 1.00 92.25 75 SER A O 1
ATOM 584 N N . TYR A 1 76 ? 9.536 10.705 -2.406 1.00 90.62 76 TYR A N 1
ATOM 585 C CA . TYR A 1 76 ? 9.443 9.809 -3.570 1.00 90.62 76 TYR A CA 1
ATOM 586 C C . TYR A 1 76 ? 8.233 8.871 -3.538 1.00 90.62 76 TYR A C 1
ATOM 588 O O . TYR A 1 76 ? 7.724 8.513 -4.596 1.00 90.62 76 TYR A O 1
ATOM 596 N N . ALA A 1 77 ? 7.749 8.478 -2.353 1.00 92.88 77 ALA A N 1
ATOM 597 C CA . ALA A 1 77 ? 6.621 7.551 -2.275 1.00 92.88 77 ALA A CA 1
ATOM 598 C C . ALA A 1 77 ? 5.328 8.262 -2.649 1.00 92.88 77 ALA A C 1
ATOM 600 O O . ALA A 1 77 ? 4.989 9.292 -2.059 1.00 92.88 77 ALA A O 1
ATOM 601 N N . ARG A 1 78 ? 4.579 7.705 -3.600 1.00 95.94 78 ARG A N 1
ATOM 602 C CA . ARG A 1 78 ? 3.251 8.213 -3.950 1.00 95.94 78 ARG A CA 1
ATOM 603 C C . ARG A 1 78 ? 2.234 7.096 -3.892 1.00 95.94 78 ARG A C 1
ATOM 605 O O . ARG A 1 78 ? 2.255 6.196 -4.725 1.00 95.94 78 ARG A O 1
ATOM 612 N N . LEU A 1 79 ? 1.325 7.174 -2.921 1.00 96.06 79 LEU A N 1
ATOM 613 C CA . LEU A 1 79 ? 0.222 6.229 -2.801 1.00 96.06 79 LEU A CA 1
ATOM 614 C C . LEU A 1 79 ? -0.696 6.331 -4.024 1.00 96.06 79 LEU A C 1
ATOM 616 O O . LEU A 1 79 ? -1.264 7.393 -4.311 1.00 96.06 79 LEU A O 1
ATOM 620 N N . THR A 1 80 ? -0.828 5.219 -4.740 1.00 95.12 80 THR A N 1
ATOM 621 C CA . THR A 1 80 ? -1.640 5.110 -5.954 1.00 95.12 80 THR A CA 1
ATOM 622 C C . THR A 1 80 ? -2.991 4.482 -5.664 1.00 95.12 80 THR A C 1
ATOM 624 O O . THR A 1 80 ? -3.998 4.970 -6.167 1.00 95.12 80 THR A O 1
ATOM 627 N N . SER A 1 81 ? -3.046 3.443 -4.828 1.00 94.56 81 SER A N 1
ATOM 628 C CA . SER A 1 81 ? -4.305 2.780 -4.481 1.00 94.56 81 SER A CA 1
ATOM 629 C C . SER A 1 81 ? -4.245 2.047 -3.143 1.00 94.56 81 SER A C 1
ATOM 631 O O . SER A 1 81 ? -3.171 1.717 -2.634 1.00 94.56 81 SER A O 1
ATOM 633 N N . ILE A 1 82 ? -5.426 1.787 -2.579 1.00 95.62 82 ILE A N 1
ATOM 634 C CA . ILE A 1 82 ? -5.612 0.943 -1.398 1.00 95.62 82 ILE A CA 1
ATOM 635 C C . ILE A 1 82 ? -6.705 -0.085 -1.703 1.00 95.62 82 ILE A C 1
ATOM 637 O 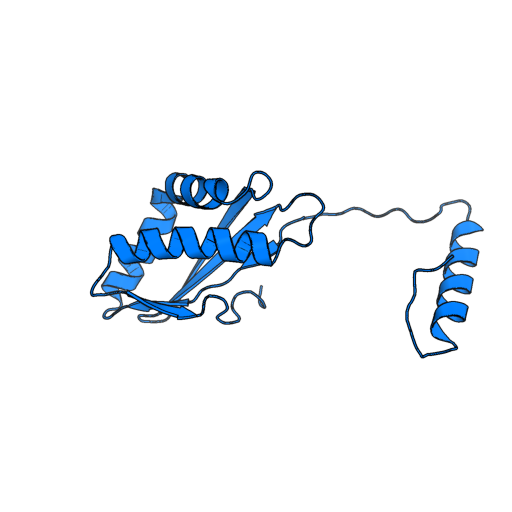O . ILE A 1 82 ? -7.884 0.263 -1.833 1.00 95.62 82 ILE A O 1
ATOM 641 N N . LYS A 1 83 ? -6.340 -1.368 -1.760 1.00 94.31 83 LYS A N 1
ATOM 642 C CA . LYS A 1 83 ? -7.321 -2.465 -1.758 1.00 94.31 83 LYS A CA 1
ATOM 643 C C . LYS A 1 83 ? -7.591 -2.900 -0.324 1.00 94.31 83 LYS A C 1
ATOM 645 O O . LYS A 1 83 ? -6.675 -2.929 0.491 1.00 94.31 83 LYS A O 1
ATOM 650 N N . ARG A 1 84 ? -8.835 -3.252 -0.019 1.00 94.06 84 ARG A N 1
ATOM 651 C CA . ARG A 1 84 ? -9.274 -3.682 1.313 1.00 94.06 84 ARG A CA 1
ATOM 652 C C . ARG A 1 84 ? -10.077 -4.960 1.187 1.00 94.06 84 ARG A C 1
ATOM 654 O O . ARG A 1 84 ? -10.828 -5.102 0.229 1.00 94.06 84 ARG A O 1
ATOM 661 N N . ASN A 1 85 ? -9.923 -5.867 2.138 1.00 93.94 85 ASN A N 1
ATOM 662 C CA . ASN A 1 85 ? -10.720 -7.078 2.220 1.00 93.94 85 ASN A CA 1
ATOM 663 C C . ASN A 1 85 ? -11.051 -7.380 3.682 1.00 93.94 85 ASN A C 1
ATOM 665 O O . ASN A 1 85 ? -10.184 -7.299 4.553 1.00 93.94 85 ASN A O 1
ATOM 669 N N . LEU A 1 86 ? -12.314 -7.692 3.943 1.00 93.69 86 LEU A N 1
ATOM 670 C CA . LEU A 1 86 ? -12.837 -7.937 5.277 1.00 93.69 86 LEU A CA 1
ATOM 671 C C . LEU A 1 86 ? -13.011 -9.443 5.481 1.00 93.69 86 LEU A C 1
ATOM 673 O O . LEU A 1 86 ? -13.668 -10.105 4.683 1.00 93.69 86 LEU A O 1
ATOM 677 N N . ALA A 1 87 ? -12.470 -9.978 6.573 1.00 92.12 87 ALA A N 1
ATOM 678 C CA . ALA A 1 87 ? -12.705 -11.356 6.989 1.00 92.12 87 ALA A CA 1
ATOM 679 C C . ALA A 1 87 ? -13.085 -11.379 8.472 1.00 92.12 87 ALA A C 1
ATOM 681 O O . ALA A 1 87 ? -12.234 -11.268 9.354 1.00 92.12 87 ALA A O 1
ATOM 682 N N . ALA A 1 88 ? -14.385 -11.505 8.750 1.00 92.88 88 ALA A N 1
ATOM 683 C CA . ALA A 1 88 ? -14.944 -11.339 10.090 1.00 92.88 88 ALA A CA 1
ATOM 684 C C . ALA A 1 88 ? -14.512 -9.997 10.718 1.00 92.88 88 ALA A C 1
ATOM 686 O O . ALA A 1 88 ? -14.793 -8.938 10.166 1.00 92.88 88 ALA A O 1
ATOM 687 N N . HIS A 1 89 ? -13.832 -10.031 11.862 1.00 92.69 89 HIS A N 1
ATOM 688 C CA . HIS A 1 89 ? -13.327 -8.841 12.544 1.00 92.69 89 HIS A CA 1
ATOM 689 C C . HIS A 1 89 ? -11.886 -8.474 12.131 1.00 92.69 89 HIS A C 1
ATOM 691 O O . HIS A 1 89 ? -11.268 -7.619 12.759 1.00 92.69 89 HIS A O 1
ATOM 697 N N . TYR A 1 90 ? -11.344 -9.095 11.076 1.00 93.62 90 TYR A N 1
ATOM 698 C CA . TYR A 1 90 ? -10.049 -8.752 10.489 1.00 93.62 90 TYR A CA 1
ATOM 699 C C . TYR A 1 90 ? -10.216 -7.918 9.219 1.00 93.62 90 TYR A C 1
ATOM 701 O O . TYR A 1 90 ? -11.051 -8.223 8.366 1.00 93.62 90 TYR A O 1
ATOM 709 N N . LEU A 1 91 ? -9.367 -6.906 9.064 1.00 94.19 91 LEU A N 1
ATOM 710 C CA . LEU A 1 91 ? -9.285 -6.067 7.876 1.00 94.19 91 LEU A CA 1
ATOM 711 C C . LEU A 1 91 ? -7.890 -6.193 7.256 1.00 94.19 91 LEU A C 1
ATOM 713 O O . LEU A 1 91 ? -6.888 -5.772 7.835 1.00 94.19 91 LEU A O 1
ATOM 717 N N . PHE A 1 92 ? -7.847 -6.771 6.061 1.00 93.81 92 PHE A N 1
ATOM 718 C CA . PHE A 1 92 ? -6.659 -6.892 5.227 1.00 93.81 92 PHE A CA 1
ATOM 719 C C . PHE A 1 92 ? -6.594 -5.691 4.299 1.00 93.81 92 PHE A C 1
ATOM 721 O O . PHE A 1 92 ? -7.553 -5.392 3.585 1.00 93.81 92 PHE A O 1
ATOM 728 N N . ILE A 1 93 ? -5.467 -4.993 4.296 1.00 94.06 93 ILE A N 1
ATOM 729 C CA . ILE A 1 93 ? -5.297 -3.780 3.502 1.00 94.06 93 ILE A CA 1
ATOM 730 C C . ILE A 1 93 ? -4.080 -3.984 2.620 1.00 94.06 93 ILE A C 1
ATOM 732 O O . ILE A 1 93 ? -3.084 -4.515 3.085 1.00 94.06 93 ILE A O 1
ATOM 736 N N . ARG A 1 94 ? -4.136 -3.567 1.359 1.00 94.75 94 ARG A N 1
ATOM 737 C CA . ARG A 1 94 ? -3.005 -3.556 0.430 1.00 94.75 94 ARG A CA 1
ATOM 738 C C . ARG A 1 94 ? -2.811 -2.144 -0.084 1.00 94.75 94 ARG A C 1
ATOM 740 O O . ARG A 1 94 ? -3.574 -1.676 -0.926 1.00 94.75 94 ARG A O 1
ATOM 747 N N . PHE A 1 95 ? -1.779 -1.492 0.427 1.00 94.44 95 PHE A N 1
ATOM 748 C CA . PHE A 1 95 ? -1.293 -0.215 -0.067 1.00 94.44 95 PHE A CA 1
ATOM 749 C C . PHE A 1 95 ? -0.441 -0.463 -1.305 1.00 94.44 95 PHE A C 1
ATOM 751 O O . PHE A 1 95 ? 0.410 -1.354 -1.296 1.00 94.44 95 PHE A O 1
ATOM 758 N N . VAL A 1 96 ? -0.664 0.323 -2.352 1.00 94.50 96 VAL A N 1
ATOM 759 C CA . VAL A 1 96 ? 0.147 0.332 -3.570 1.00 94.50 96 VAL A CA 1
ATOM 760 C C . VAL A 1 96 ? 0.694 1.737 -3.753 1.00 94.50 96 VAL A C 1
ATOM 762 O O . VAL A 1 96 ? -0.066 2.704 -3.693 1.00 94.50 96 VAL A O 1
ATOM 765 N N . ALA A 1 97 ? 2.001 1.855 -3.957 1.00 94.31 97 ALA A N 1
ATOM 766 C CA . ALA A 1 97 ? 2.660 3.137 -4.161 1.00 94.31 97 ALA A CA 1
ATOM 767 C C . ALA A 1 97 ? 3.804 3.023 -5.169 1.00 94.31 97 ALA A C 1
ATOM 769 O O . ALA A 1 97 ? 4.477 1.993 -5.233 1.00 94.31 97 ALA A O 1
ATOM 770 N N . THR A 1 98 ? 4.047 4.096 -5.919 1.00 93.06 98 THR A N 1
ATOM 771 C CA . THR A 1 98 ? 5.276 4.245 -6.709 1.00 93.06 98 THR A CA 1
ATOM 772 C C . THR A 1 98 ? 6.406 4.739 -5.813 1.00 93.06 98 THR A C 1
ATOM 774 O O . THR A 1 98 ? 6.158 5.427 -4.816 1.00 93.06 98 THR A O 1
ATOM 777 N N . THR A 1 99 ? 7.646 4.369 -6.138 1.00 89.56 99 THR A N 1
ATOM 778 C CA . THR A 1 99 ? 8.824 4.633 -5.288 1.00 89.56 99 THR A CA 1
ATOM 779 C C . THR A 1 99 ? 9.999 5.260 -6.036 1.00 89.56 99 THR A C 1
ATOM 781 O O . THR A 1 99 ? 11.110 5.307 -5.503 1.00 89.56 99 THR A O 1
ATOM 784 N N . GLY A 1 100 ? 9.750 5.783 -7.241 1.00 86.75 100 GLY A N 1
ATOM 785 C CA . GLY A 1 100 ? 10.799 6.248 -8.148 1.00 86.75 100 GLY A CA 1
ATOM 786 C C . GLY A 1 100 ? 11.718 5.089 -8.532 1.00 86.75 100 GLY A C 1
ATOM 787 O O . GLY A 1 100 ? 11.252 3.970 -8.707 1.00 86.75 100 GLY A O 1
ATOM 788 N N . ASP A 1 101 ? 13.025 5.334 -8.572 1.00 84.06 101 ASP A N 1
ATOM 789 C CA . ASP A 1 101 ? 14.013 4.320 -8.977 1.00 84.06 101 ASP A CA 1
ATOM 790 C C . ASP A 1 101 ? 14.387 3.330 -7.856 1.00 84.06 101 ASP A C 1
ATOM 792 O O . ASP A 1 101 ? 15.173 2.402 -8.055 1.00 84.06 101 ASP A O 1
ATOM 796 N N . ALA A 1 102 ? 13.859 3.522 -6.643 1.00 81.31 102 ALA A N 1
ATOM 797 C CA . ALA A 1 102 ? 14.118 2.627 -5.524 1.00 81.31 102 ALA A CA 1
ATOM 798 C C . ALA A 1 102 ? 13.164 1.425 -5.546 1.00 81.31 102 ALA A C 1
ATOM 800 O O . ALA A 1 102 ? 11.965 1.592 -5.756 1.00 81.31 102 ALA A O 1
ATOM 801 N N . MET A 1 103 ? 13.650 0.237 -5.149 1.00 79.50 103 MET A N 1
ATOM 802 C CA . MET A 1 103 ? 12.779 -0.918 -4.850 1.00 79.50 103 MET A CA 1
ATOM 803 C C . MET A 1 103 ? 11.692 -0.546 -3.820 1.00 79.50 103 MET A C 1
ATOM 805 O O . MET A 1 103 ? 10.570 -1.032 -3.885 1.00 79.50 103 MET A O 1
ATOM 809 N N . GLY A 1 104 ? 12.011 0.328 -2.854 1.00 81.44 104 GLY A N 1
ATOM 810 C CA . GLY A 1 104 ? 10.986 1.067 -2.111 1.00 81.44 104 GLY A CA 1
ATOM 811 C C . GLY A 1 104 ? 10.334 0.363 -0.913 1.00 81.44 104 GLY A C 1
ATOM 812 O O . GLY A 1 104 ? 9.497 0.962 -0.241 1.00 81.44 104 GLY A O 1
ATOM 813 N N . MET A 1 105 ? 10.760 -0.855 -0.564 1.00 83.94 105 MET A N 1
ATOM 814 C CA . MET A 1 105 ? 10.205 -1.640 0.557 1.00 83.94 105 MET A CA 1
ATOM 815 C C . MET A 1 105 ? 10.186 -0.893 1.906 1.00 83.94 105 MET A C 1
ATOM 817 O O . MET A 1 105 ? 9.168 -0.866 2.605 1.00 83.94 105 MET A O 1
ATOM 821 N N . ASN A 1 106 ? 11.293 -0.236 2.265 1.00 87.50 106 ASN A N 1
ATOM 822 C CA . ASN A 1 106 ? 11.385 0.541 3.509 1.00 87.50 106 ASN A CA 1
ATOM 823 C C . ASN A 1 106 ? 10.523 1.806 3.462 1.00 87.50 106 ASN A C 1
ATOM 825 O O . ASN A 1 106 ? 9.963 2.225 4.470 1.00 87.50 106 ASN A O 1
ATOM 829 N N . MET A 1 107 ? 10.412 2.407 2.280 1.00 89.12 107 MET A N 1
ATOM 830 C CA . MET A 1 107 ? 9.647 3.628 2.059 1.00 89.12 107 MET A CA 1
ATOM 831 C C . MET A 1 107 ? 8.150 3.371 2.248 1.00 89.12 107 MET A C 1
ATOM 833 O O . MET A 1 107 ? 7.481 4.130 2.943 1.00 89.12 107 MET A O 1
ATOM 837 N N . LEU A 1 108 ? 7.653 2.252 1.709 1.00 92.19 108 LEU A N 1
ATOM 838 C CA . LEU A 1 108 ? 6.274 1.824 1.920 1.00 92.19 108 LEU A CA 1
ATOM 839 C C . LEU A 1 108 ? 6.003 1.453 3.369 1.00 92.19 108 LEU A C 1
ATOM 841 O O . LEU A 1 108 ? 4.949 1.804 3.882 1.00 92.19 108 LEU A O 1
ATOM 845 N N . SER A 1 109 ? 6.929 0.751 4.024 1.00 90.94 109 SER A N 1
ATOM 846 C CA . SER A 1 109 ? 6.734 0.344 5.420 1.00 90.94 109 SER A CA 1
ATOM 847 C C . SER A 1 109 ? 6.566 1.569 6.324 1.00 90.94 109 SER A C 1
ATOM 849 O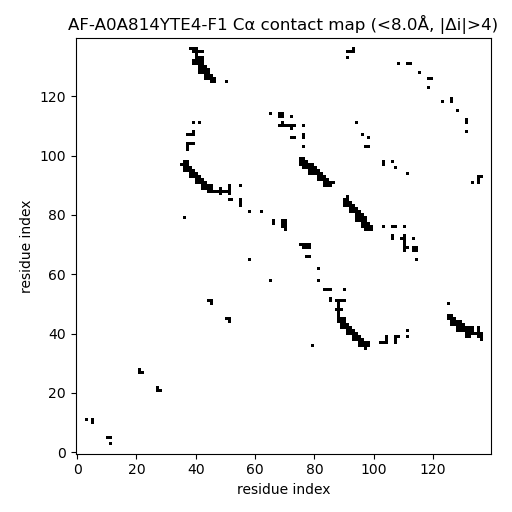 O . SER A 1 109 ? 5.600 1.621 7.075 1.00 90.94 109 SER A O 1
ATOM 851 N N . LYS A 1 110 ? 7.390 2.612 6.143 1.00 93.12 110 LYS A N 1
ATOM 852 C CA . LYS A 1 110 ? 7.249 3.893 6.859 1.00 93.12 110 LYS A CA 1
ATOM 853 C C . LYS A 1 110 ? 5.925 4.606 6.567 1.00 93.12 110 LYS A C 1
ATOM 855 O O . LYS A 1 110 ? 5.263 5.069 7.492 1.00 93.12 110 LYS A O 1
ATOM 860 N N . GLY A 1 111 ? 5.529 4.683 5.295 1.00 94.44 111 GLY A N 1
ATOM 861 C CA . GLY A 1 111 ? 4.259 5.304 4.909 1.00 94.44 111 GLY A CA 1
ATOM 862 C C . GLY A 1 111 ? 3.054 4.568 5.496 1.00 94.44 111 GLY A C 1
ATOM 863 O O . GLY A 1 111 ? 2.146 5.190 6.043 1.00 94.44 111 GLY A O 1
ATOM 864 N N . VAL A 1 112 ? 3.067 3.232 5.446 1.00 94.94 112 VAL A N 1
ATOM 865 C CA . VAL A 1 112 ? 2.028 2.396 6.057 1.00 94.94 112 VAL A CA 1
ATOM 866 C C . VAL A 1 112 ? 2.018 2.563 7.570 1.00 94.94 112 VAL A C 1
ATOM 868 O O . VAL A 1 112 ? 0.949 2.762 8.128 1.00 94.94 112 VAL A O 1
ATOM 871 N N . GLU A 1 113 ? 3.169 2.539 8.242 1.00 94.12 113 GLU A N 1
ATOM 872 C CA . GLU A 1 113 ? 3.256 2.774 9.688 1.00 94.12 113 GLU A CA 1
ATOM 873 C C . GLU A 1 113 ? 2.633 4.113 10.090 1.00 94.12 113 GLU A C 1
ATOM 875 O O . GLU A 1 113 ? 1.865 4.153 11.047 1.00 94.12 113 GLU A O 1
ATOM 880 N N . SER A 1 114 ? 2.881 5.188 9.335 1.00 95.62 114 SER A N 1
ATOM 881 C CA . SER A 1 114 ? 2.265 6.496 9.593 1.00 95.62 114 SER A CA 1
ATOM 882 C C . SER A 1 114 ? 0.735 6.448 9.493 1.00 95.62 114 SER A C 1
ATOM 884 O O . SER A 1 114 ? 0.045 6.902 10.407 1.00 95.62 114 SER A O 1
ATOM 886 N N . VAL A 1 115 ? 0.194 5.799 8.457 1.00 95.69 115 VAL A N 1
ATOM 887 C CA . VAL A 1 115 ? -1.258 5.588 8.316 1.00 95.69 115 VAL A CA 1
ATOM 888 C C . VAL A 1 115 ? -1.812 4.709 9.442 1.00 95.69 115 VAL A C 1
ATOM 890 O O . VAL A 1 115 ? -2.899 4.958 9.957 1.00 95.69 115 VAL A O 1
ATOM 893 N N . LEU A 1 116 ? -1.071 3.687 9.866 1.00 93.69 116 LEU A N 1
ATOM 8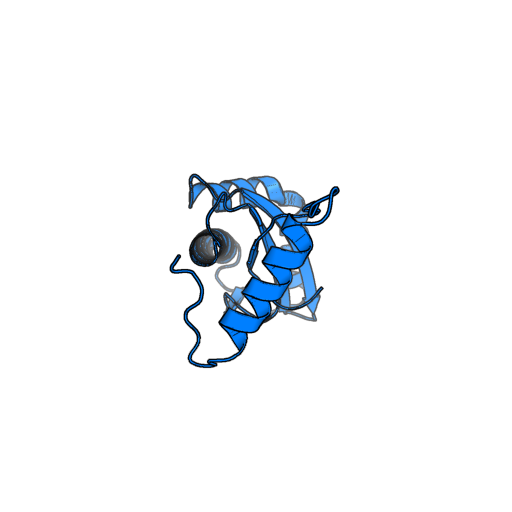94 C CA . LEU A 1 116 ? -1.473 2.825 10.973 1.00 93.69 116 LEU A CA 1
ATOM 895 C C . LEU A 1 116 ? -1.530 3.580 12.310 1.00 93.69 116 LEU A C 1
ATOM 897 O O . LEU A 1 116 ? -2.397 3.279 13.130 1.00 93.69 116 LEU A O 1
ATOM 901 N N . GLN A 1 117 ? -0.667 4.579 12.525 1.00 93.69 117 GLN A N 1
ATOM 902 C CA . GLN A 1 117 ? -0.761 5.465 13.692 1.00 93.69 117 GLN A CA 1
ATOM 903 C C . GLN A 1 117 ? -2.012 6.351 13.642 1.00 93.69 117 GLN A C 1
ATOM 905 O O . GLN A 1 117 ? -2.684 6.503 14.660 1.00 93.69 117 GLN A O 1
ATOM 910 N N . LEU A 1 118 ? -2.378 6.867 12.462 1.00 93.56 118 LEU A N 1
ATOM 911 C CA . LEU A 1 118 ? -3.633 7.607 12.260 1.00 93.56 118 LEU A CA 1
ATOM 912 C C . LEU A 1 118 ? -4.870 6.737 12.559 1.00 93.56 118 LEU A C 1
ATOM 914 O O . LEU A 1 118 ? -5.855 7.196 13.128 1.00 93.56 118 LEU A O 1
ATOM 918 N N . ILE A 1 119 ? -4.819 5.453 12.212 1.00 91.44 119 ILE A N 1
ATOM 919 C CA . ILE A 1 119 ? -5.901 4.503 12.507 1.00 91.44 119 ILE A CA 1
ATOM 920 C C . ILE A 1 119 ? -5.968 4.210 14.005 1.00 91.44 119 ILE A C 1
ATOM 922 O O . ILE A 1 119 ? -7.054 4.211 14.584 1.00 91.44 119 ILE A O 1
ATOM 926 N N . LYS A 1 120 ? -4.817 4.000 14.651 1.00 90.50 120 LYS A N 1
ATOM 927 C CA . LYS A 1 120 ? -4.748 3.807 16.103 1.00 90.50 120 LYS A CA 1
ATOM 928 C C . LYS A 1 120 ? -5.290 5.005 16.873 1.00 90.50 120 LYS A C 1
ATOM 930 O O . LYS A 1 120 ? -5.993 4.797 17.849 1.00 90.50 120 LYS A O 1
ATOM 935 N N . SER A 1 121 ? -5.026 6.238 16.443 1.00 91.06 121 SER A N 1
ATOM 936 C CA . SER A 1 121 ? -5.588 7.415 17.119 1.00 91.06 121 SER A CA 1
ATOM 937 C C . SER A 1 121 ? -7.106 7.528 16.949 1.00 91.06 121 SER A C 1
ATOM 939 O O . SER A 1 121 ? -7.781 8.049 17.834 1.00 91.06 121 SER A O 1
ATOM 941 N N . LYS A 1 122 ? -7.658 7.003 15.849 1.00 89.19 122 LYS A N 1
ATOM 942 C CA . LYS A 1 122 ? -9.101 7.003 15.576 1.00 89.19 122 LYS A CA 1
ATOM 943 C C . LYS A 1 122 ? -9.863 5.884 16.299 1.00 89.19 122 LYS A C 1
ATOM 945 O O . LYS A 1 122 ? -11.016 6.086 16.671 1.00 89.19 122 LYS A O 1
ATOM 950 N N . TRP A 1 123 ? -9.230 4.729 16.510 1.00 89.62 123 TRP A N 1
ATOM 951 C CA . TRP A 1 123 ? -9.825 3.543 17.148 1.00 89.62 123 TRP A CA 1
ATOM 952 C C . TRP A 1 123 ? -8.965 2.970 18.295 1.00 89.62 123 TRP A C 1
ATOM 954 O O . TRP A 1 123 ? -8.718 1.762 18.318 1.00 89.62 123 TRP A O 1
ATOM 964 N N . PRO A 1 124 ? -8.525 3.787 19.270 1.00 82.88 124 PRO A N 1
ATOM 965 C CA . PRO A 1 124 ? -7.439 3.443 20.198 1.00 82.88 124 PRO A CA 1
ATOM 966 C C . PRO A 1 124 ? -7.689 2.198 21.051 1.00 82.88 124 PRO A C 1
ATOM 968 O O . PRO A 1 124 ? -6.752 1.467 21.350 1.00 82.88 124 PRO A O 1
ATOM 971 N N . GLU A 1 125 ? -8.944 1.926 21.405 1.00 82.69 125 GLU A N 1
ATOM 972 C CA . GLU A 1 125 ? -9.319 0.802 22.276 1.00 82.69 125 GLU A CA 1
ATOM 973 C C . GLU A 1 125 ? -9.818 -0.426 21.504 1.00 82.69 125 GLU A C 1
ATOM 975 O O . GLU A 1 125 ? -10.156 -1.446 22.097 1.00 82.69 125 GLU A O 1
ATOM 980 N N . THR A 1 126 ? -9.931 -0.324 20.177 1.00 82.12 126 THR A N 1
ATOM 981 C CA . THR A 1 126 ? -10.700 -1.297 19.383 1.00 82.12 126 THR A CA 1
ATOM 982 C C . THR A 1 126 ? -9.934 -1.881 18.210 1.00 82.12 126 THR A C 1
ATOM 984 O O . THR A 1 126 ? -10.462 -2.789 17.572 1.00 82.12 126 THR A O 1
ATOM 987 N N . VAL A 1 127 ? -8.718 -1.391 17.929 1.00 88.06 127 VAL A N 1
ATOM 988 C CA . VAL A 1 127 ? -7.875 -1.866 16.829 1.00 88.06 127 VAL A CA 1
ATOM 989 C C . VAL A 1 127 ? -6.538 -2.414 17.326 1.00 88.06 127 VAL A C 1
ATOM 991 O O . VAL A 1 127 ? -5.718 -1.703 17.904 1.00 88.06 127 VAL A O 1
ATOM 994 N N . ASP A 1 128 ? -6.277 -3.672 16.992 1.00 88.75 128 ASP A N 1
ATOM 995 C CA . ASP A 1 128 ? -4.975 -4.308 17.141 1.00 88.75 128 ASP A CA 1
ATOM 996 C C . ASP A 1 128 ? -4.289 -4.397 15.775 1.00 88.75 128 ASP A C 1
ATOM 998 O O . ASP A 1 128 ? -4.836 -4.936 14.806 1.00 88.75 128 ASP A O 1
ATOM 1002 N N . ILE A 1 129 ? -3.053 -3.897 15.686 1.00 87.31 129 ILE A N 1
ATOM 1003 C CA . ILE A 1 129 ? -2.208 -4.112 14.505 1.00 87.31 129 ILE A CA 1
ATOM 1004 C C . ILE A 1 129 ? -1.567 -5.489 14.652 1.00 87.31 129 ILE A C 1
ATOM 1006 O O . ILE A 1 129 ? -0.598 -5.647 15.391 1.00 87.31 129 ILE A O 1
ATOM 1010 N N . ILE A 1 130 ? -2.097 -6.476 13.933 1.00 84.88 130 ILE A N 1
ATOM 1011 C CA . ILE A 1 130 ? -1.595 -7.854 13.983 1.00 84.88 130 ILE A CA 1
ATOM 1012 C C . ILE A 1 130 ? -0.259 -7.970 13.256 1.00 84.88 130 ILE A C 1
ATOM 1014 O O . ILE A 1 130 ? 0.644 -8.668 13.707 1.00 84.88 130 ILE A O 1
ATOM 1018 N N . SER A 1 131 ? -0.126 -7.296 12.112 1.00 78.81 131 SER A N 1
ATOM 1019 C CA . SER A 1 131 ? 1.121 -7.280 11.355 1.00 78.81 131 SER A CA 1
ATOM 1020 C C . SER A 1 131 ? 1.168 -6.114 10.375 1.00 78.81 131 SER A C 1
ATOM 1022 O O . SER A 1 131 ? 0.161 -5.765 9.761 1.00 78.81 131 SER A O 1
ATOM 1024 N N . ILE A 1 132 ? 2.367 -5.564 10.173 1.00 71.50 132 ILE A N 1
ATOM 1025 C CA . ILE A 1 132 ? 2.692 -4.607 9.098 1.00 71.50 132 ILE A CA 1
ATOM 1026 C C . ILE A 1 132 ? 2.893 -5.352 7.754 1.00 71.50 132 ILE A C 1
ATOM 1028 O O . ILE A 1 132 ? 2.863 -4.764 6.672 1.00 71.50 132 ILE A O 1
ATOM 1032 N N . SER A 1 133 ? 3.059 -6.677 7.817 1.00 64.62 133 SER A N 1
ATOM 1033 C CA . SER A 1 133 ? 3.301 -7.594 6.703 1.00 64.62 133 SER A CA 1
ATOM 1034 C C . SER A 1 133 ? 2.522 -8.894 6.904 1.00 64.62 133 SER A C 1
ATOM 1036 O O . SER A 1 133 ? 3.106 -9.941 7.175 1.00 64.62 133 SER A O 1
ATOM 1038 N N . GLY A 1 134 ? 1.195 -8.856 6.809 1.00 58.69 134 GLY A N 1
ATOM 1039 C CA . GLY A 1 134 ? 0.350 -10.030 7.060 1.00 58.69 134 GLY A CA 1
ATOM 1040 C C . GLY A 1 134 ? 0.205 -10.968 5.861 1.00 58.69 134 GLY A C 1
ATOM 1041 O O . GLY A 1 134 ? -0.892 -11.450 5.611 1.00 58.69 134 GLY A O 1
ATOM 1042 N N . ASN A 1 135 ? 1.262 -11.158 5.060 1.00 59.88 135 ASN A N 1
ATOM 1043 C CA . ASN A 1 135 ? 1.266 -11.895 3.782 1.00 59.88 135 ASN A CA 1
ATOM 1044 C C . ASN A 1 135 ? 0.260 -11.434 2.708 1.00 59.88 135 ASN A C 1
ATOM 1046 O O . ASN A 1 135 ? 0.339 -11.890 1.575 1.00 59.88 135 ASN A O 1
ATOM 1050 N N . TYR A 1 136 ? -0.569 -10.424 2.969 1.00 55.22 136 TYR A N 1
ATOM 1051 C CA . TYR A 1 136 ? -1.425 -9.772 1.967 1.00 55.22 136 TYR A CA 1
ATOM 1052 C C . TYR A 1 136 ? -0.647 -8.860 0.986 1.00 55.22 136 TYR A C 1
ATOM 1054 O O . TYR A 1 136 ? -1.223 -8.179 0.142 1.00 55.22 136 TYR A O 1
ATOM 1062 N N . CYS A 1 137 ? 0.691 -8.841 1.090 1.00 53.81 137 CYS A N 1
ATOM 1063 C CA . CYS A 1 137 ? 1.586 -8.304 0.055 1.00 53.81 137 CYS A CA 1
ATOM 1064 C C . CYS A 1 137 ? 1.772 -9.296 -1.109 1.00 53.81 137 CYS A C 1
ATOM 1066 O O . CYS A 1 137 ? 2.203 -8.903 -2.188 1.00 53.81 137 CYS A O 1
ATOM 1068 N N . ILE A 1 138 ? 1.499 -10.583 -0.867 1.00 45.50 138 ILE A N 1
ATOM 1069 C CA . ILE A 1 138 ? 1.881 -11.720 -1.706 1.00 45.50 138 ILE A CA 1
ATOM 1070 C C . ILE A 1 138 ? 0.591 -12.433 -2.133 1.00 45.50 138 ILE A C 1
ATOM 1072 O O . ILE A 1 138 ? 0.247 -13.496 -1.631 1.00 45.50 138 ILE A O 1
ATOM 1076 N N . GLY A 1 139 ? -0.194 -11.802 -3.002 1.00 43.50 139 GLY A N 1
ATOM 1077 C CA . GLY A 1 139 ? -1.444 -12.386 -3.494 1.00 43.50 139 GLY A CA 1
ATOM 1078 C C . GLY A 1 139 ? -2.255 -11.385 -4.304 1.00 43.50 139 GLY A C 1
ATOM 1079 O O . GLY A 1 139 ? -2.326 -10.212 -3.933 1.00 43.50 139 GLY A O 1
ATOM 1080 N N . ASN A 1 140 ? -2.782 -11.828 -5.447 1.00 36.62 140 ASN A N 1
ATOM 1081 C CA . ASN A 1 140 ? -3.532 -10.998 -6.397 1.00 36.62 140 ASN A CA 1
ATOM 1082 C C . ASN A 1 140 ? -4.834 -10.445 -5.817 1.00 36.62 140 ASN A C 1
ATOM 1084 O O . ASN A 1 140 ? -5.558 -11.226 -5.169 1.00 36.62 140 ASN A O 1
#

Organism: NCBI:txid392033

Radius of gyration: 20.8 Å; Cα contacts (8 Å, |Δi|>4): 201; chains: 1; bounding box: 51×35×59 Å

Solvent-accessible surface area (backbone atoms only — not comparable to full-atom values): 8098 Å² total; per-residue (Å²): 142,85,87,78,95,66,93,53,79,62,53,63,58,51,53,50,54,52,52,51,56,40,69,71,40,98,78,58,86,85,86,83,85,91,78,78,65,44,66,42,5,32,28,36,37,31,85,39,45,65,58,29,48,54,52,58,50,46,55,66,80,37,44,67,60,49,37,49,52,24,30,71,70,33,101,53,44,42,67,73,50,74,50,74,46,78,57,72,29,30,37,41,34,30,41,28,26,37,36,73,96,47,83,37,66,69,61,48,50,51,15,50,52,49,40,49,51,57,49,37,73,75,35,67,91,44,55,45,78,78,31,77,68,55,59,52,57,71,66,137

Sequence (140 aa):
MEIYSSSLGALVASTNRGCKAVSMSKAGINTIVFNDGMTRGPVLKFVTIRQAYDAYQWFETNFNEIKQCFNQTSSYARLTSIKRNLAAHYLFIRFVATTGDAMGMNMLSKGVESVLQLIKSKWPETVDIISISGNYCIGN